Protein AF-A0A839EI63-F1 (afdb_monomer)

Structure (mmCIF, N/CA/C/O backbone):
data_AF-A0A839EI63-F1
#
_entry.id   AF-A0A839EI63-F1
#
loop_
_atom_site.group_PDB
_atom_site.id
_atom_site.type_symbol
_atom_site.label_atom_id
_atom_site.label_alt_id
_atom_site.label_comp_id
_atom_site.label_asym_id
_atom_site.label_entity_id
_atom_site.label_seq_id
_atom_site.pdbx_PDB_ins_code
_atom_site.Cartn_x
_atom_site.Cartn_y
_atom_site.Cartn_z
_atom_site.occupancy
_atom_site.B_iso_or_equiv
_atom_site.auth_seq_id
_atom_site.auth_comp_id
_atom_site.auth_asym_id
_atom_site.auth_atom_id
_atom_site.pdbx_PDB_model_num
ATOM 1 N N . MET A 1 1 ? -1.181 -5.962 -9.604 1.00 92.00 1 MET A N 1
ATOM 2 C CA . MET A 1 1 ? -1.537 -5.794 -8.172 1.00 92.00 1 MET A CA 1
ATOM 3 C C . MET A 1 1 ? -3.020 -5.498 -8.042 1.00 92.00 1 MET A C 1
ATOM 5 O O . MET A 1 1 ? -3.556 -4.814 -8.906 1.00 92.00 1 MET A O 1
ATOM 9 N N . THR A 1 2 ? -3.649 -5.970 -6.968 1.00 96.44 2 THR A N 1
ATOM 10 C CA . THR A 1 2 ? -5.102 -5.919 -6.756 1.00 96.44 2 THR A CA 1
ATOM 11 C C . THR A 1 2 ? -5.421 -5.444 -5.346 1.00 96.44 2 THR A C 1
ATOM 13 O O . THR A 1 2 ? -4.816 -5.928 -4.390 1.00 96.44 2 THR A O 1
ATOM 16 N N . GLN A 1 3 ? -6.381 -4.536 -5.173 1.00 96.75 3 GLN A N 1
ATOM 17 C CA . GLN A 1 3 ? -6.833 -4.141 -3.835 1.00 96.75 3 GLN A CA 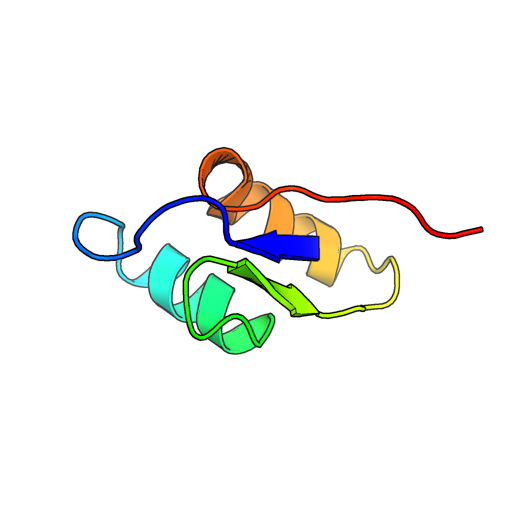1
ATOM 18 C C . GLN A 1 3 ? -7.785 -5.193 -3.247 1.00 96.75 3 GLN A C 1
ATOM 20 O O . GLN A 1 3 ? -8.824 -5.486 -3.830 1.00 96.75 3 GLN A O 1
ATOM 25 N N . ILE A 1 4 ? -7.472 -5.723 -2.065 1.00 97.31 4 ILE A N 1
ATOM 26 C CA . ILE A 1 4 ? -8.245 -6.796 -1.413 1.00 97.31 4 ILE A CA 1
ATOM 27 C C . ILE A 1 4 ? -9.009 -6.338 -0.164 1.00 97.31 4 ILE A C 1
ATOM 29 O O . ILE A 1 4 ? -9.931 -7.025 0.267 1.00 97.31 4 ILE A O 1
ATOM 33 N N . LYS A 1 5 ? -8.658 -5.185 0.424 1.00 95.75 5 LYS A N 1
ATOM 34 C CA . LYS A 1 5 ? -9.329 -4.642 1.620 1.00 95.75 5 LYS A CA 1
ATOM 35 C C . LYS A 1 5 ? -9.731 -3.180 1.461 1.00 95.75 5 LYS A C 1
ATOM 37 O O . LYS A 1 5 ? -9.180 -2.444 0.642 1.00 95.75 5 LYS A O 1
ATOM 42 N N . SER A 1 6 ? -10.716 -2.769 2.259 1.00 95.31 6 SER A N 1
ATOM 43 C CA . SER A 1 6 ? -11.237 -1.398 2.290 1.00 95.31 6 SER A CA 1
ATOM 44 C C . SER A 1 6 ? -10.243 -0.411 2.903 1.00 95.31 6 SER A C 1
ATOM 46 O O . SER A 1 6 ? -9.454 -0.770 3.769 1.00 95.31 6 SER A O 1
ATOM 48 N N . VAL A 1 7 ? -10.341 0.854 2.492 1.00 94.81 7 VAL A N 1
ATOM 49 C CA . VAL A 1 7 ? -9.523 1.973 2.994 1.00 94.81 7 VAL A CA 1
ATOM 50 C C . VAL A 1 7 ? -10.176 2.756 4.135 1.00 94.81 7 VAL A C 1
ATOM 52 O O . VAL A 1 7 ? -9.576 3.692 4.660 1.00 94.81 7 VAL A O 1
ATOM 55 N N . ILE A 1 8 ? -11.421 2.422 4.493 1.00 92.81 8 ILE A N 1
ATOM 56 C CA . ILE A 1 8 ? -12.294 3.267 5.327 1.00 92.81 8 ILE A CA 1
ATOM 57 C C . ILE A 1 8 ? -11.771 3.501 6.754 1.00 92.81 8 ILE A C 1
ATOM 59 O O . ILE A 1 8 ? -12.114 4.503 7.369 1.00 92.81 8 ILE A O 1
ATOM 63 N N . SER A 1 9 ? -10.899 2.621 7.253 1.00 94.19 9 SER A N 1
ATOM 64 C CA . SER A 1 9 ? -10.284 2.720 8.584 1.00 94.19 9 SER A CA 1
ATOM 65 C C . SER A 1 9 ? -8.752 2.797 8.537 1.00 94.19 9 SER A C 1
ATOM 67 O O . SER A 1 9 ? -8.084 2.619 9.554 1.00 94.19 9 SER A O 1
ATOM 69 N N . GLU A 1 10 ? -8.183 3.049 7.360 1.00 95.50 10 GLU A N 1
ATOM 70 C CA . GLU A 1 10 ? -6.734 3.091 7.154 1.00 95.50 10 GLU A CA 1
ATOM 71 C C . GLU A 1 10 ? -6.201 4.514 7.292 1.00 95.50 10 GLU A C 1
ATOM 73 O O . GLU A 1 10 ? -6.946 5.484 7.144 1.00 95.50 10 GLU A O 1
ATOM 78 N N . LYS A 1 11 ? -4.905 4.675 7.563 1.00 96.50 11 LYS A N 1
ATOM 79 C CA . LYS A 1 11 ? -4.295 6.000 7.756 1.00 96.50 11 LYS A CA 1
ATOM 80 C C . LYS A 1 11 ? -4.288 6.808 6.452 1.00 96.50 11 LYS A C 1
ATOM 82 O O . LYS A 1 11 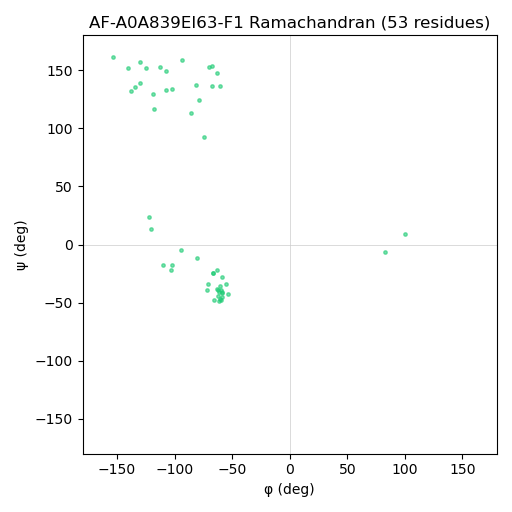? -4.234 6.247 5.360 1.00 96.50 11 LYS A O 1
ATOM 87 N N . GLN A 1 12 ? -4.292 8.143 6.549 1.00 95.50 12 GLN A N 1
ATOM 88 C CA . GLN A 1 12 ? -4.316 9.036 5.375 1.00 95.50 12 GLN A CA 1
ATOM 89 C C . GLN A 1 12 ? -3.186 8.731 4.378 1.00 95.50 12 GLN A C 1
ATOM 91 O O . GLN A 1 12 ? -3.445 8.616 3.186 1.00 95.50 12 GLN A O 1
ATOM 96 N N . ASN A 1 13 ? -1.971 8.477 4.866 1.00 96.19 13 ASN A N 1
ATOM 97 C CA . ASN A 1 13 ? -0.831 8.118 4.020 1.00 96.19 13 ASN A CA 1
ATOM 98 C C . ASN A 1 13 ? -1.050 6.820 3.216 1.00 96.19 13 ASN A C 1
ATOM 100 O O . ASN A 1 13 ? -0.624 6.735 2.067 1.00 96.19 13 ASN A O 1
ATOM 104 N N . GLN A 1 14 ? -1.734 5.821 3.776 1.00 96.44 14 GLN A N 1
ATOM 105 C CA . GLN A 1 14 ? -2.066 4.576 3.074 1.00 96.44 14 GLN A CA 1
ATOM 106 C C . GLN A 1 14 ? -3.144 4.812 2.014 1.00 96.44 14 GLN A C 1
ATOM 108 O O . GLN A 1 14 ? -3.035 4.296 0.902 1.00 96.44 14 GLN A O 1
ATOM 113 N N . ARG A 1 15 ? -4.141 5.654 2.319 1.00 95.69 15 ARG A N 1
ATOM 114 C CA . ARG A 1 15 ? -5.158 6.077 1.342 1.00 95.69 15 ARG A CA 1
ATOM 115 C C . ARG A 1 15 ? -4.524 6.776 0.143 1.00 95.69 15 ARG A C 1
ATOM 117 O O . ARG A 1 15 ? -4.862 6.465 -0.997 1.00 95.69 15 ARG A O 1
ATOM 124 N N . ASP A 1 16 ? -3.584 7.680 0.395 1.00 96.38 16 ASP A N 1
ATOM 125 C CA . ASP A 1 16 ? -2.887 8.403 -0.669 1.00 96.38 16 ASP A CA 1
ATOM 126 C C . ASP A 1 16 ? -1.925 7.495 -1.435 1.00 96.38 16 ASP A C 1
ATOM 128 O O . ASP A 1 16 ? -1.830 7.598 -2.654 1.00 96.38 16 ASP A O 1
ATOM 132 N N . THR A 1 17 ? -1.301 6.525 -0.761 1.00 96.00 17 THR A N 1
ATOM 133 C CA . THR A 1 17 ? -0.482 5.499 -1.422 1.00 96.00 17 THR A CA 1
ATOM 134 C C . THR A 1 17 ? -1.307 4.677 -2.414 1.00 96.00 17 THR A C 1
ATOM 136 O O . THR A 1 17 ? -0.897 4.515 -3.561 1.00 96.00 17 THR A O 1
ATOM 139 N N . LEU A 1 18 ? -2.497 4.206 -2.023 1.00 95.56 18 LEU A N 1
ATOM 140 C CA . LEU A 1 18 ? -3.383 3.463 -2.927 1.00 95.56 18 LEU A CA 1
ATOM 141 C C . LEU A 1 18 ? -3.822 4.309 -4.129 1.00 95.56 18 LEU A C 1
ATOM 143 O O . LEU A 1 18 ? -3.789 3.823 -5.261 1.00 95.56 18 LEU A O 1
ATOM 147 N N . ARG A 1 19 ? -4.141 5.592 -3.912 1.00 94.06 19 ARG A N 1
ATOM 148 C CA . ARG A 1 19 ? -4.463 6.532 -4.999 1.00 94.06 19 ARG A CA 1
ATOM 149 C C . ARG A 1 19 ? -3.291 6.732 -5.959 1.00 94.06 19 ARG A C 1
ATOM 151 O O . ARG A 1 19 ? -3.511 6.691 -7.166 1.00 94.06 19 ARG A O 1
ATOM 158 N N . SER A 1 20 ?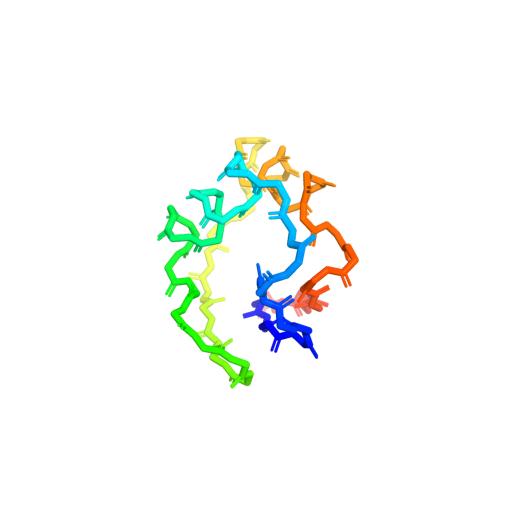 -2.071 6.895 -5.446 1.00 94.44 20 SER A N 1
ATOM 159 C CA . SER A 1 20 ? -0.849 7.028 -6.255 1.00 94.44 20 SER A CA 1
ATOM 160 C C . SER A 1 20 ? -0.555 5.771 -7.074 1.00 94.44 20 SER A C 1
ATOM 162 O O . SER A 1 20 ? -0.169 5.859 -8.241 1.00 94.44 20 SER A O 1
ATOM 164 N N . LEU A 1 21 ? -0.800 4.590 -6.496 1.00 93.50 21 LEU A N 1
ATOM 165 C CA . LEU A 1 21 ? -0.708 3.318 -7.215 1.00 93.50 21 LEU A CA 1
ATOM 166 C C . LEU A 1 21 ? -1.792 3.188 -8.298 1.00 93.50 21 LEU A C 1
ATOM 168 O O . LEU A 1 21 ? -1.561 2.519 -9.305 1.00 93.50 21 LEU A O 1
ATOM 172 N N . GLY A 1 22 ? -2.914 3.898 -8.157 1.00 94.81 22 GLY A N 1
ATOM 173 C CA . GLY A 1 22 ? -4.033 3.914 -9.102 1.00 94.81 22 GLY A CA 1
ATOM 174 C C . GLY A 1 22 ? -5.210 3.032 -8.683 1.00 94.81 22 GLY A C 1
ATOM 175 O O . GLY A 1 22 ? -6.128 2.850 -9.473 1.00 94.81 22 GLY A O 1
ATOM 176 N N . LEU A 1 23 ? -5.196 2.506 -7.457 1.00 95.38 23 LEU A N 1
ATOM 177 C CA . LEU A 1 23 ? -6.230 1.628 -6.914 1.00 95.38 23 LEU A CA 1
ATOM 178 C C . LEU A 1 23 ? -7.355 2.475 -6.310 1.00 95.38 23 LEU A C 1
ATOM 180 O O . LEU A 1 23 ? -7.148 3.185 -5.322 1.00 95.38 23 LEU A O 1
ATOM 184 N N . LYS A 1 24 ? -8.546 2.434 -6.921 1.00 93.62 24 LYS A N 1
ATOM 185 C CA . LYS A 1 24 ? -9.685 3.281 -6.515 1.00 93.62 24 LYS A CA 1
ATOM 186 C C . LYS A 1 24 ? -10.751 2.535 -5.712 1.00 93.62 24 LYS A C 1
ATOM 188 O O . LYS A 1 24 ? -11.539 3.179 -5.019 1.00 93.62 24 LYS A O 1
ATOM 193 N N . ARG A 1 25 ? -10.813 1.206 -5.820 1.00 93.69 25 ARG A N 1
ATOM 194 C CA . ARG A 1 25 ? -11.828 0.352 -5.180 1.00 93.69 25 ARG A CA 1
ATOM 195 C C . ARG A 1 25 ? -11.309 -1.065 -4.942 1.00 93.69 25 ARG A C 1
ATOM 197 O O . ARG A 1 25 ? -10.354 -1.502 -5.570 1.00 93.69 25 ARG A O 1
ATOM 204 N N . ILE A 1 26 ? -11.972 -1.805 -4.055 1.00 96.12 26 ILE A N 1
ATOM 205 C CA . ILE A 1 26 ? -11.688 -3.233 -3.847 1.00 96.12 26 ILE A CA 1
ATOM 206 C C . ILE A 1 26 ? -11.929 -3.994 -5.159 1.00 96.12 26 ILE A C 1
ATOM 208 O O . ILE A 1 26 ? -12.918 -3.743 -5.846 1.00 96.12 26 ILE A O 1
ATOM 212 N N . GLY A 1 27 ? -11.017 -4.905 -5.491 1.00 95.00 27 GLY A N 1
ATOM 213 C CA . GLY A 1 27 ? -11.011 -5.676 -6.734 1.00 95.00 27 GLY A CA 1
ATOM 214 C C . GLY A 1 27 ? -10.391 -4.948 -7.928 1.00 95.00 27 GLY A C 1
ATOM 215 O O . GLY A 1 27 ? -10.215 -5.565 -8.972 1.00 95.00 27 GLY A O 1
ATOM 216 N N . ASP A 1 28 ? -10.038 -3.667 -7.791 1.00 96.12 28 ASP A N 1
ATOM 217 C CA . ASP A 1 28 ? -9.359 -2.913 -8.844 1.00 96.12 28 ASP A CA 1
ATOM 218 C C . ASP A 1 28 ? -7.947 -3.467 -9.058 1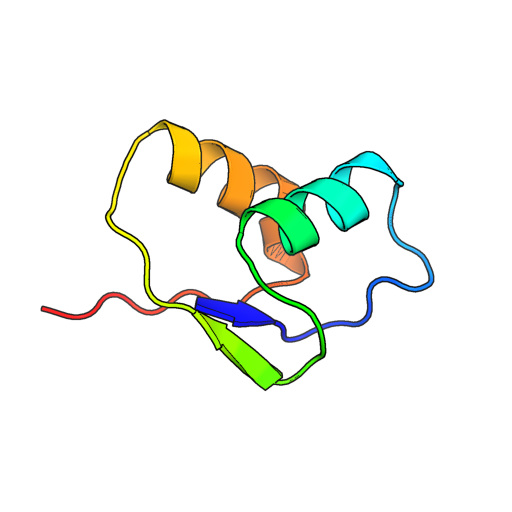.00 96.12 28 ASP A C 1
ATOM 220 O O . ASP A 1 28 ? -7.237 -3.757 -8.086 1.00 96.12 28 ASP A O 1
ATOM 224 N N . VAL A 1 29 ? -7.557 -3.626 -10.323 1.00 94.75 29 VAL A N 1
ATOM 225 C CA . VAL A 1 29 ? -6.284 -4.229 -10.732 1.00 94.75 29 VAL A CA 1
ATOM 226 C C . VAL A 1 29 ? -5.476 -3.199 -11.501 1.00 94.75 29 VAL A C 1
ATOM 228 O O . VAL A 1 29 ? -5.957 -2.601 -12.459 1.00 94.75 29 VAL A O 1
ATOM 231 N N . VAL A 1 30 ? -4.220 -3.020 -11.104 1.00 94.31 30 VAL A N 1
ATOM 232 C CA . VAL A 1 30 ? -3.271 -2.148 -11.799 1.00 94.31 30 VAL A CA 1
ATOM 233 C C . VAL A 1 30 ? -1.972 -2.910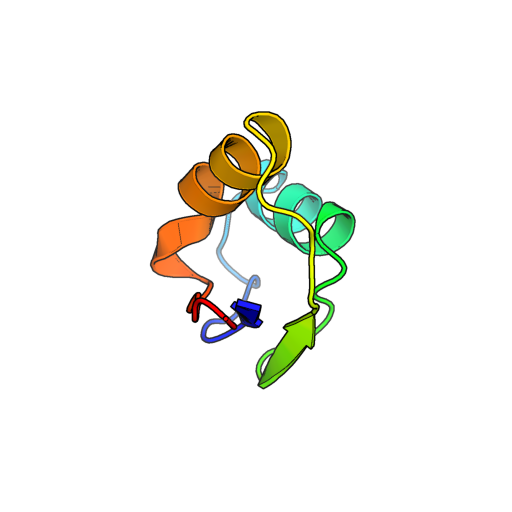 -12.039 1.00 94.31 30 VAL A C 1
ATOM 235 O O . VAL A 1 30 ? -1.493 -3.639 -11.167 1.00 94.31 30 VAL A O 1
ATOM 238 N N . VAL A 1 31 ? -1.386 -2.744 -13.221 1.00 93.25 31 VAL A N 1
ATOM 239 C CA . VAL A 1 31 ? -0.051 -3.257 -13.555 1.00 93.25 31 VAL A CA 1
ATOM 240 C C . VAL A 1 31 ? 0.936 -2.095 -13.495 1.00 93.25 31 VAL A C 1
ATOM 242 O O . VAL A 1 31 ? 0.645 -1.000 -13.977 1.00 93.25 31 VAL A O 1
ATOM 245 N N . ARG A 1 32 ? 2.082 -2.308 -12.847 1.00 89.69 32 ARG A N 1
ATOM 246 C CA . ARG A 1 32 ? 3.183 -1.342 -12.748 1.00 89.69 32 ARG A CA 1
ATOM 247 C C . ARG A 1 32 ? 4.503 -2.084 -12.866 1.00 89.69 32 ARG A C 1
ATOM 249 O O . ARG A 1 32 ? 4.590 -3.237 -12.461 1.00 89.69 32 ARG A O 1
ATOM 256 N N . GLU A 1 33 ? 5.513 -1.382 -13.359 1.00 91.12 33 GLU A N 1
ATOM 257 C CA . GLU A 1 33 ? 6.890 -1.868 -13.409 1.00 91.12 33 GLU A CA 1
ATOM 258 C C . GLU A 1 33 ? 7.446 -2.119 -12.002 1.00 91.12 33 GLU A C 1
ATOM 260 O O . GLU A 1 33 ? 7.128 -1.386 -11.051 1.00 91.12 33 GLU A O 1
ATOM 265 N N . ASP A 1 34 ? 8.321 -3.116 -11.872 1.00 90.69 34 ASP A N 1
ATOM 266 C CA . ASP A 1 34 ? 9.063 -3.341 -10.636 1.00 90.69 34 ASP A CA 1
ATOM 267 C C . ASP A 1 34 ? 10.174 -2.291 -10.477 1.00 90.69 34 ASP A C 1
ATOM 269 O O . ASP A 1 34 ? 11.304 -2.451 -10.934 1.00 90.69 34 ASP A O 1
ATOM 273 N N . SER A 1 35 ? 9.840 -1.199 -9.787 1.00 93.75 35 SER A N 1
ATOM 274 C CA . SER A 1 35 ? 10.795 -0.175 -9.364 1.00 93.75 35 SER A CA 1
ATOM 275 C C . SER A 1 35 ? 10.954 -0.157 -7.837 1.00 93.75 35 SER A C 1
ATOM 277 O O . SER A 1 35 ? 10.002 -0.461 -7.105 1.00 93.75 35 SER A O 1
ATOM 279 N N . PRO A 1 36 ? 12.116 0.276 -7.305 1.00 94.50 36 PRO A N 1
ATOM 280 C CA . PRO A 1 36 ? 12.310 0.437 -5.862 1.00 94.50 36 PRO A CA 1
ATOM 281 C C . PRO A 1 36 ? 11.259 1.347 -5.203 1.00 94.50 36 PRO A C 1
ATOM 283 O O . PRO A 1 36 ? 10.832 1.087 -4.077 1.00 94.50 36 PRO A O 1
ATOM 286 N N . ALA A 1 37 ? 10.797 2.378 -5.920 1.00 93.31 37 ALA A N 1
ATOM 287 C CA . ALA A 1 37 ? 9.738 3.272 -5.459 1.00 93.31 37 ALA A CA 1
ATOM 288 C C . ALA A 1 37 ? 8.391 2.541 -5.323 1.00 93.31 37 ALA A C 1
ATOM 290 O O . ALA A 1 37 ? 7.752 2.611 -4.271 1.00 93.31 37 ALA A O 1
ATOM 291 N N . ASN A 1 38 ? 7.997 1.767 -6.342 1.00 92.75 38 ASN A N 1
ATOM 292 C CA . ASN A 1 38 ? 6.763 0.977 -6.311 1.00 92.75 38 ASN A CA 1
ATOM 293 C C . ASN A 1 38 ? 6.801 -0.079 -5.203 1.00 92.75 38 ASN A C 1
ATOM 295 O O . ASN A 1 38 ? 5.817 -0.239 -4.481 1.00 92.75 38 ASN A O 1
ATOM 299 N N . ARG A 1 39 ? 7.952 -0.725 -4.981 1.00 92.81 39 ARG A N 1
ATOM 300 C CA . ARG A 1 39 ? 8.150 -1.626 -3.834 1.00 92.81 39 ARG A CA 1
ATOM 301 C C . ARG A 1 39 ? 7.937 -0.922 -2.495 1.00 92.81 39 ARG A C 1
ATOM 303 O O . ARG A 1 39 ? 7.314 -1.497 -1.605 1.00 92.81 39 ARG A O 1
ATOM 310 N N . GLY A 1 40 ? 8.417 0.312 -2.342 1.00 94.75 40 GLY A N 1
ATOM 311 C CA . GLY A 1 40 ? 8.178 1.128 -1.147 1.00 94.75 40 GLY A CA 1
ATOM 312 C C . GLY A 1 40 ? 6.690 1.386 -0.901 1.00 94.75 40 GLY A C 1
ATOM 313 O O . GLY A 1 40 ? 6.196 1.150 0.202 1.00 94.75 40 GLY A O 1
ATOM 314 N N . TYR A 1 41 ? 5.961 1.789 -1.944 1.00 94.75 41 TYR A N 1
ATOM 315 C CA . TYR A 1 41 ? 4.515 1.991 -1.864 1.00 94.75 41 TYR A CA 1
ATOM 316 C C . TYR A 1 41 ? 3.770 0.708 -1.509 1.00 94.75 41 TYR A C 1
ATOM 318 O O . TYR A 1 41 ? 2.979 0.709 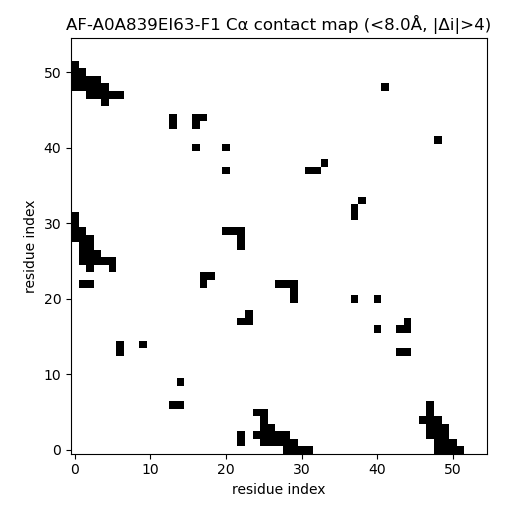-0.570 1.00 94.75 41 TYR A O 1
ATOM 326 N N . VAL A 1 42 ? 4.062 -0.400 -2.194 1.00 93.75 42 VAL A N 1
ATOM 327 C CA . VAL A 1 42 ? 3.423 -1.698 -1.931 1.00 93.75 42 VAL A CA 1
ATOM 328 C C . VAL A 1 42 ? 3.668 -2.148 -0.491 1.00 93.75 42 VAL A C 1
ATOM 330 O O . VAL A 1 42 ? 2.730 -2.578 0.173 1.00 93.75 42 VAL A O 1
ATOM 333 N N . ARG A 1 43 ? 4.886 -1.979 0.041 1.00 95.38 43 ARG A N 1
ATOM 334 C CA . ARG A 1 43 ? 5.200 -2.300 1.445 1.00 95.38 43 ARG A CA 1
ATOM 335 C C . ARG A 1 43 ? 4.361 -1.494 2.437 1.00 95.38 43 ARG A C 1
ATOM 337 O O . ARG A 1 43 ? 3.919 -2.052 3.437 1.00 95.38 43 ARG A O 1
ATOM 344 N N . ALA A 1 44 ? 4.106 -0.215 2.163 1.00 95.12 44 ALA A N 1
ATOM 345 C CA . ALA A 1 44 ? 3.304 0.641 3.041 1.00 95.12 44 ALA A CA 1
ATOM 346 C C . ALA A 1 44 ? 1.824 0.217 3.129 1.00 95.12 44 ALA A C 1
ATOM 348 O O . ALA A 1 44 ? 1.156 0.511 4.126 1.00 95.12 44 ALA A O 1
ATOM 349 N N . VAL A 1 45 ? 1.316 -0.474 2.103 1.00 96.06 45 VAL A N 1
ATOM 350 C CA . VAL A 1 45 ? -0.083 -0.928 2.000 1.00 96.06 45 VAL A CA 1
ATOM 351 C C . VAL A 1 45 ? -0.205 -2.447 1.841 1.00 96.06 45 VAL A C 1
ATOM 353 O O . VAL A 1 45 ? -1.213 -2.933 1.331 1.00 96.06 45 VAL A O 1
ATOM 356 N N . ALA A 1 46 ? 0.797 -3.211 2.285 1.00 95.56 46 ALA A N 1
ATOM 357 C CA . ALA A 1 46 ? 0.908 -4.650 2.025 1.00 95.56 46 ALA A CA 1
ATOM 358 C C . ALA A 1 46 ? -0.288 -5.473 2.538 1.00 95.56 46 ALA A C 1
ATOM 360 O O . ALA A 1 46 ? -0.621 -6.505 1.969 1.00 95.56 46 ALA A O 1
ATOM 361 N N . HIS A 1 47 ? -0.974 -5.014 3.588 1.00 95.19 47 HIS A N 1
ATOM 362 C CA . HIS A 1 47 ? -2.176 -5.662 4.126 1.00 95.19 47 HIS A CA 1
ATOM 363 C C . HIS A 1 47 ? -3.459 -5.343 3.343 1.00 95.19 47 HIS A C 1
ATOM 365 O O . HIS A 1 47 ? -4.481 -5.988 3.592 1.00 95.19 47 HIS A O 1
ATOM 371 N N . LEU A 1 48 ? -3.420 -4.360 2.436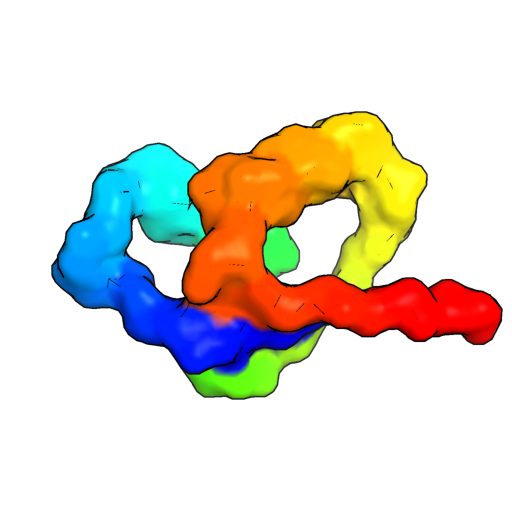 1.00 96.19 48 LEU A N 1
ATOM 372 C CA . LEU A 1 48 ? -4.556 -3.885 1.635 1.00 96.19 48 LEU A CA 1
ATOM 373 C C . LEU A 1 48 ? -4.541 -4.399 0.199 1.00 96.19 48 LEU A C 1
ATOM 375 O O . LEU A 1 48 ? -5.576 -4.351 -0.470 1.00 96.19 48 LEU A O 1
ATOM 379 N N . VAL A 1 49 ? -3.393 -4.881 -0.275 1.00 96.31 49 VAL A N 1
ATOM 380 C CA . VAL A 1 49 ? -3.188 -5.295 -1.663 1.00 96.31 49 VAL A CA 1
ATOM 381 C C . VAL A 1 49 ? -2.677 -6.727 -1.751 1.00 96.31 49 VAL A C 1
ATOM 383 O O . VAL A 1 49 ? -1.983 -7.217 -0.868 1.00 96.31 49 VAL A O 1
ATOM 386 N N . LYS A 1 50 ? -3.000 -7.386 -2.859 1.00 95.44 50 LYS A N 1
ATOM 387 C CA . LYS A 1 50 ? -2.365 -8.617 -3.319 1.00 95.44 50 LYS A CA 1
ATOM 388 C C . LYS A 1 50 ? -1.505 -8.277 -4.534 1.00 95.44 50 LYS A C 1
ATOM 390 O O . LYS A 1 50 ? -1.960 -7.564 -5.432 1.00 95.44 50 LYS A O 1
ATOM 395 N N . PHE A 1 51 ? -0.270 -8.758 -4.569 1.00 90.50 51 PHE A N 1
ATOM 396 C CA . PHE A 1 51 ? 0.587 -8.650 -5.747 1.00 90.50 51 PHE A CA 1
ATOM 397 C C . PHE A 1 51 ? 0.725 -10.021 -6.411 1.00 90.50 51 PHE A C 1
ATOM 399 O O . PHE A 1 51 ? 0.639 -11.048 -5.743 1.00 90.50 51 PHE A O 1
ATOM 406 N N . GLU A 1 52 ? 0.891 -10.003 -7.726 1.00 89.81 52 GLU A N 1
ATOM 407 C CA . GLU A 1 52 ? 1.163 -11.162 -8.572 1.00 89.81 52 GLU A CA 1
ATOM 408 C C . GLU A 1 52 ? 2.233 -10.696 -9.563 1.00 89.81 52 GLU A C 1
ATOM 410 O O . GLU A 1 52 ? 2.123 -9.582 -10.091 1.00 89.81 52 GLU A O 1
ATOM 415 N N . GLU A 1 53 ? 3.287 -11.491 -9.724 1.00 85.19 53 GLU A N 1
ATOM 416 C CA . GLU A 1 53 ? 4.334 -11.262 -10.721 1.00 85.19 53 GLU A CA 1
ATOM 417 C C . GLU A 1 53 ? 3.837 -11.797 -12.067 1.00 85.19 53 GLU A C 1
ATOM 419 O O . GLU A 1 53 ? 3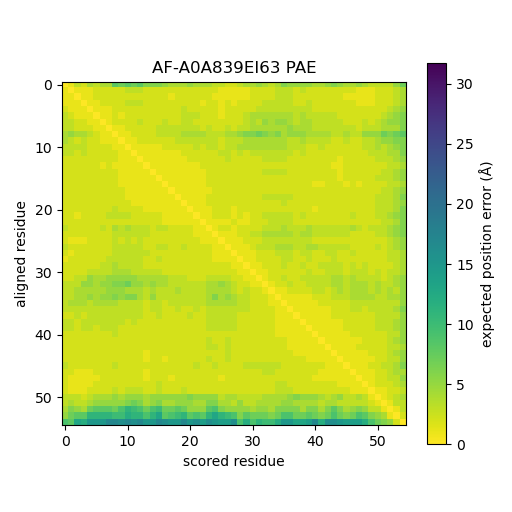.178 -12.836 -12.123 1.00 85.19 53 GLU A O 1
ATOM 424 N N . ILE A 1 54 ? 4.084 -11.035 -13.130 1.00 81.69 54 ILE A N 1
ATOM 425 C CA . ILE A 1 54 ? 3.739 -11.408 -14.501 1.00 81.69 54 ILE A CA 1
ATOM 426 C C . ILE A 1 54 ? 5.073 -11.479 -15.242 1.00 81.69 54 ILE A C 1
ATOM 428 O O . ILE A 1 54 ? 5.762 -10.459 -15.305 1.00 81.69 54 ILE A O 1
ATOM 432 N N . ASP A 1 55 ? 5.425 -12.674 -15.719 1.00 68.25 55 ASP A N 1
ATOM 433 C CA . ASP A 1 55 ? 6.594 -12.930 -16.573 1.00 68.25 55 ASP A CA 1
ATOM 434 C C . ASP A 1 55 ? 6.359 -12.468 -18.021 1.00 68.25 55 ASP A C 1
ATOM 436 O O . ASP A 1 55 ? 5.213 -12.611 -18.518 1.00 68.25 55 ASP A O 1
#

InterPro domains:
  IPR005996 Large ribosomal subunit protein uL30, bacteria [MF_01371_B] (1-53)
  IPR005996 Large ribosomal subunit protein uL30, bacteria [PIRSF002211] (2-54)
  IPR005996 Large ribosomal subunit protein uL30, bacteria [TIGR01308] (2-53)
  IPR005996 Large ribosomal subunit protein uL30, bacteria [cd01658] (2-52)
  IPR016082 Large ribosomal subunit protein uL30-like, ferredoxin-like fold domain [PF00327] (2-49)
  IPR036919 Large ribosomal subunit protein uL30, ferredoxin-like fold domain superfamily [G3DSA:3.30.1390.20] (1-55)
  IPR036919 Large ribosomal subunit protein uL30, ferredoxin-like fold domain superfamily [SSF55129] (2-55)

Radius of gyration: 10.33 Å; Cα contacts (8 Å, |Δi|>4): 62; chains: 1; bounding box: 25×22×25 Å

pLDDT: mean 93.65, std 4.41, range [68.25, 97.31]

Foldseek 3Di:
DFFADDCPPPDPLLVVLCVVQVNDDHGDDDDDDDDPVNVVSCVVNVVGDDDDDDD

Nearest PDB structures (foldseek):
  8cvm-assembly1_y  TM=9.981E-01  e=2.100E-06  Cutibacterium a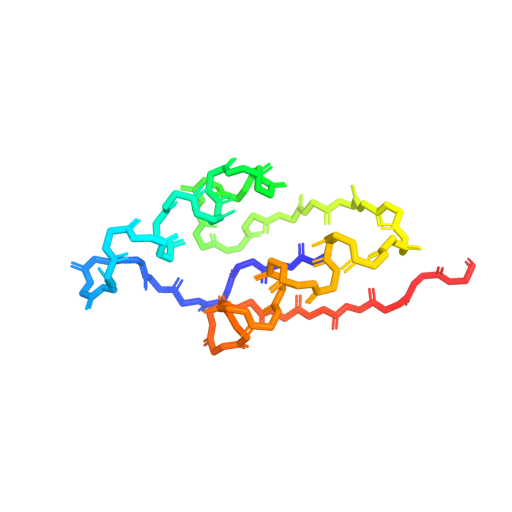cnes
  8hu1-assembly1_y  TM=9.906E-01  e=2.525E-05  Escherichia coli
  7ac7-assembly1_Z  TM=9.872E-01  e=7.565E-05  Escherichia coli K-12
  4ioa-assembly1_W  TM=9.691E-01  e=8.139E-05  Deinococcus radiodurans
  7ryg-assembly1_Y  TM=9.903E-01  e=1.691E-04  Acinetobacter baumannii AB0057

Organism: NCBI:txid355930

Sequence (55 aa):
MTQIKSVISEKQNQRDTLRSLGLKRIGDVVVREDSPANRGYVRAVAHLVKFEEID

Solvent-accessible surface area (backbone atoms only — not comparable to full-atom values): 3435 Å² total; per-residue (Å²): 60,32,29,75,44,82,63,91,87,55,56,69,70,46,51,51,43,38,51,74,70,65,47,85,48,71,72,33,73,46,86,77,76,96,40,77,66,51,52,53,50,47,63,70,38,50,91,34,42,46,79,70,91,82,133

Mean predicted aligned error: 2.74 Å

Secondary structure (DSSP, 8-state):
-EE-S-STTS-HHHHHHHHHHT--STT-B------HHHHHHHHHTTTTEE-----